Protein AF-A0A7C4TYW1-F1 (afdb_monomer)

pLDDT: mean 94.56, std 7.0, range [51.97, 98.5]

Radius of gyration: 19.06 Å; Cα contacts (8 Å, |Δi|>4): 139; chains: 1; bounding box: 48×35×57 Å

Solvent-accessible surface area (backbone atoms only — not comparable to full-atom values): 7990 Å² total; per-residue (Å²): 75,74,67,60,53,50,52,28,51,77,68,70,40,41,69,60,47,76,70,35,92,91,48,85,86,65,61,86,69,55,71,72,58,47,53,50,51,56,44,69,51,83,66,44,79,42,77,51,65,68,57,56,58,52,27,38,35,70,90,36,53,41,47,33,40,30,53,31,91,71,71,97,57,55,58,42,38,76,63,58,37,32,43,82,49,26,82,50,68,68,52,44,53,49,51,53,50,49,51,70,72,53,71,68,86,62,66,77,70,32,85,92,54,87,85,55,62,67,63,53,51,51,55,50,51,56,51,52,55,60,66,68,72,113

Secondary structure (DSSP, 8-state):
-HHHHHHHHHTT-HHHHHT-TT-----PPPHHHHHHHHHH-S-EEE--HHHHHHHTSTTT---EEE-SS--S-HHHHHTTSEEE--S-HHHHHHHHHHHHHS-----SS-TT-SS-HHHHHHHHHHHHHHHTT-

Nearest PDB structures (foldseek):
  3ot5-assembly6_D  TM=8.303E-01  e=4.833E-07  Listeria monocytogenes EGD-e
  6vlc-assembly2_D  TM=8.081E-01  e=1.473E-06  Neisseria meningitidis Z2491
  6vlc-assembly1_B  TM=8.204E-01  e=1.915E-06  Neisseria meningitidis Z2491
  8ahf-assembly1_B-2  TM=7.790E-01  e=1.473E-06  Bacillus anthracis
  9cm8-assembly1_A  TM=8.438E-01  e=9.232E-06  Paenibacillus alvei

Structure (mmCIF, N/CA/C/O backbone):
data_AF-A0A7C4TYW1-F1
#
_entry.id   AF-A0A7C4TYW1-F1
#
loop_
_atom_site.group_PDB
_atom_site.id
_atom_site.type_symbol
_atom_site.label_atom_id
_atom_site.label_alt_id
_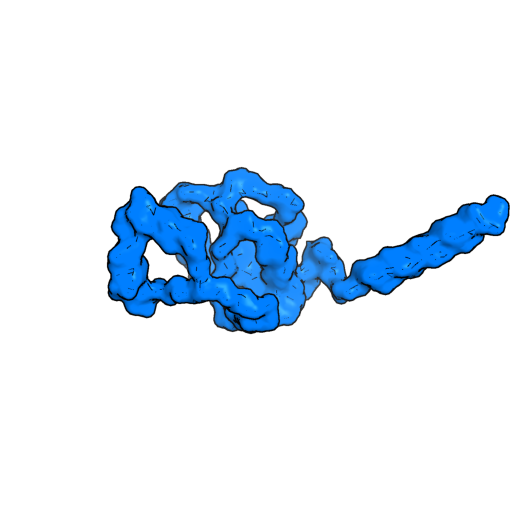atom_site.label_comp_id
_atom_site.label_asym_id
_atom_site.label_entity_id
_atom_site.label_seq_id
_atom_site.pdbx_PDB_ins_code
_atom_site.Cartn_x
_atom_site.Cartn_y
_atom_site.Cartn_z
_atom_site.occupancy
_atom_site.B_iso_or_equiv
_atom_site.auth_seq_id
_atom_site.auth_comp_id
_atom_site.auth_asym_id
_atom_site.auth_atom_id
_atom_site.pdbx_PDB_model_num
ATOM 1 N N . MET A 1 1 ? -5.666 -17.140 8.623 1.00 64.00 1 MET A N 1
ATOM 2 C CA . MET A 1 1 ? -4.190 -17.008 8.593 1.00 64.00 1 MET A CA 1
ATOM 3 C C . MET A 1 1 ? -3.588 -17.532 9.899 1.00 64.00 1 MET A C 1
ATOM 5 O O . MET A 1 1 ? -3.705 -16.839 10.908 1.00 64.00 1 MET A O 1
ATOM 9 N N . PRO A 1 2 ? -2.941 -18.717 9.912 1.00 75.69 2 PRO A N 1
ATOM 10 C CA . PRO A 1 2 ? -2.434 -19.344 11.143 1.00 75.69 2 PRO A CA 1
ATOM 11 C C . PRO A 1 2 ? -1.470 -18.461 11.951 1.00 75.69 2 PRO A C 1
ATOM 13 O O . PRO A 1 2 ? -1.510 -18.449 13.179 1.00 75.69 2 PRO A O 1
ATOM 16 N N . ARG A 1 3 ? -0.632 -17.664 11.270 1.00 86.44 3 ARG A N 1
ATOM 17 C CA . ARG A 1 3 ? 0.326 -16.751 11.918 1.00 86.44 3 ARG A CA 1
ATOM 18 C C . ARG A 1 3 ? -0.364 -15.580 12.627 1.00 86.44 3 ARG A C 1
ATOM 20 O O . ARG A 1 3 ? -0.061 -15.327 13.789 1.00 86.44 3 ARG A O 1
ATOM 27 N N . THR A 1 4 ? -1.306 -14.904 11.966 1.00 89.19 4 THR A N 1
ATOM 28 C CA . THR A 1 4 ? -2.060 -13.774 12.543 1.00 89.19 4 THR A CA 1
ATOM 29 C C . THR A 1 4 ? -2.867 -14.211 13.759 1.00 89.19 4 THR A C 1
ATOM 31 O O . THR A 1 4 ? -2.793 -13.583 14.810 1.00 89.19 4 THR A O 1
ATOM 34 N N . GLU A 1 5 ? -3.583 -15.331 13.652 1.00 90.25 5 GLU A N 1
ATOM 35 C CA . GLU A 1 5 ? -4.349 -15.883 14.769 1.00 90.25 5 GLU A CA 1
ATOM 36 C C . GLU A 1 5 ? -3.449 -16.242 15.956 1.00 90.25 5 GLU A C 1
ATOM 38 O O . GLU A 1 5 ? -3.741 -15.849 17.087 1.00 90.25 5 GLU A O 1
ATOM 43 N N . LYS A 1 6 ? -2.320 -16.917 15.702 1.00 92.75 6 LYS A N 1
ATOM 44 C CA . LYS A 1 6 ? -1.328 -17.225 16.739 1.00 92.75 6 LYS A CA 1
ATOM 45 C C . LYS A 1 6 ? -0.842 -15.955 17.443 1.00 92.75 6 LYS A C 1
ATOM 47 O O . LYS A 1 6 ? -0.830 -15.921 18.671 1.00 92.75 6 LYS A O 1
ATOM 52 N N . ARG A 1 7 ? -0.500 -14.897 16.696 1.00 93.56 7 ARG A N 1
ATOM 53 C CA . ARG A 1 7 ? -0.050 -13.613 17.266 1.00 93.56 7 ARG A CA 1
ATOM 54 C C . ARG A 1 7 ? -1.142 -12.923 18.084 1.00 93.56 7 ARG A C 1
ATOM 56 O O . ARG A 1 7 ? -0.856 -12.444 19.176 1.00 93.56 7 ARG A O 1
ATOM 63 N N . LEU A 1 8 ? -2.386 -12.911 17.609 1.00 94.38 8 LEU A N 1
ATOM 64 C CA . LEU A 1 8 ? -3.511 -12.327 18.345 1.00 94.38 8 LEU A CA 1
ATOM 65 C C . LEU A 1 8 ? -3.792 -13.067 19.657 1.00 94.38 8 LEU A C 1
ATOM 67 O O . LEU A 1 8 ? -4.075 -12.420 20.662 1.00 94.38 8 LEU A O 1
ATOM 71 N N . LYS A 1 9 ? -3.698 -14.404 19.665 1.00 94.81 9 LYS A N 1
ATOM 72 C CA . LYS A 1 9 ? -3.847 -15.211 20.888 1.00 94.81 9 LYS A CA 1
ATOM 73 C C . LYS A 1 9 ? -2.713 -14.937 21.875 1.00 94.81 9 LYS A C 1
ATOM 75 O O . LYS A 1 9 ? -2.987 -14.659 23.034 1.00 94.81 9 LYS A O 1
ATOM 80 N N . GLN A 1 10 ? -1.466 -14.933 21.400 1.00 96.94 10 GLN A N 1
ATOM 81 C CA . GLN A 1 10 ? -0.281 -14.648 22.223 1.00 96.94 10 GLN A CA 1
ATOM 82 C C . GLN A 1 10 ? -0.330 -13.274 22.904 1.00 96.94 10 GLN A C 1
ATOM 84 O O . GLN A 1 10 ? 0.188 -13.126 24.000 1.00 96.94 10 GLN A O 1
ATOM 89 N N . ASN A 1 11 ? -0.964 -12.286 22.270 1.00 95.38 11 ASN A N 1
ATOM 90 C CA . ASN A 1 11 ? -1.084 -10.929 22.805 1.00 95.38 11 ASN A CA 1
ATOM 91 C C . ASN A 1 11 ? -2.448 -10.656 23.474 1.00 95.38 11 ASN A C 1
ATOM 93 O O . ASN A 1 11 ? -2.782 -9.504 23.730 1.00 95.38 11 ASN A O 1
ATOM 97 N N . GLY A 1 12 ? -3.276 -11.682 23.714 1.00 96.00 12 GLY A N 1
ATOM 98 C CA . GLY A 1 12 ? -4.568 -11.533 24.402 1.00 96.00 12 GLY A CA 1
ATOM 99 C C . GLY A 1 12 ? -5.654 -10.777 23.619 1.00 96.00 12 GLY A C 1
ATOM 100 O O . GLY A 1 12 ? -6.711 -10.468 24.165 1.00 96.00 12 GLY A O 1
ATOM 101 N N . PHE A 1 13 ? -5.443 -10.493 22.331 1.00 94.94 13 PHE A N 1
ATOM 102 C CA . PHE A 1 13 ? -6.380 -9.720 21.507 1.00 94.94 13 PHE A CA 1
ATOM 103 C C . PHE A 1 13 ? -7.407 -10.574 20.764 1.00 94.94 13 PHE A C 1
ATOM 105 O O . PHE A 1 13 ? -8.413 -10.036 20.305 1.00 94.94 13 PHE A O 1
ATOM 112 N N . TYR A 1 14 ? -7.190 -11.887 20.646 1.00 93.44 14 TYR A N 1
ATOM 113 C CA . TYR A 1 14 ? -8.012 -12.751 19.791 1.00 93.44 14 TYR A CA 1
ATOM 114 C C . TYR A 1 14 ? -9.514 -12.650 20.095 1.00 93.44 14 TYR A C 1
ATOM 116 O O . TYR A 1 14 ? -10.299 -12.373 19.191 1.00 93.44 14 TYR A O 1
ATOM 124 N N . SER A 1 15 ? -9.910 -12.786 21.364 1.00 93.50 15 SER A N 1
ATOM 125 C CA . SER A 1 15 ? -11.319 -12.714 21.776 1.00 93.50 15 SER A CA 1
ATOM 126 C C . SER A 1 15 ? -11.942 -11.342 21.519 1.00 93.50 15 SER A C 1
ATOM 128 O O . SER A 1 15 ? -13.102 -11.259 21.127 1.00 93.50 15 SER A O 1
ATOM 130 N N . LYS A 1 16 ? -11.172 -10.263 21.713 1.00 94.00 16 LYS A N 1
ATOM 131 C CA . LYS A 1 16 ? -11.630 -8.891 21.468 1.00 94.00 16 LYS A CA 1
ATOM 132 C C . LYS A 1 16 ? -11.866 -8.647 19.981 1.00 94.00 16 LYS A C 1
ATOM 134 O O . LYS A 1 16 ? -12.893 -8.090 19.616 1.00 94.00 16 LYS A O 1
ATOM 139 N N . VAL A 1 17 ? -10.944 -9.099 19.132 1.00 93.44 17 VAL A N 1
ATOM 140 C CA . VAL A 1 17 ? -11.084 -8.981 17.678 1.00 93.44 17 VAL A CA 1
ATOM 141 C C . VAL A 1 17 ? -12.258 -9.817 17.169 1.00 93.44 17 VAL A C 1
ATOM 143 O O . VAL A 1 17 ? -13.074 -9.306 16.418 1.00 93.44 17 VAL A O 1
ATOM 146 N N . LYS A 1 18 ? -12.398 -11.069 17.622 1.00 91.62 18 LYS A N 1
ATOM 147 C CA . LYS A 1 18 ? -13.503 -11.963 17.228 1.00 91.62 18 LYS A CA 1
ATOM 148 C C . LYS A 1 18 ? -14.896 -11.411 17.551 1.00 91.62 18 LYS A C 1
ATOM 150 O O . LYS A 1 18 ? -15.841 -11.774 16.865 1.00 91.62 18 LYS A O 1
ATOM 155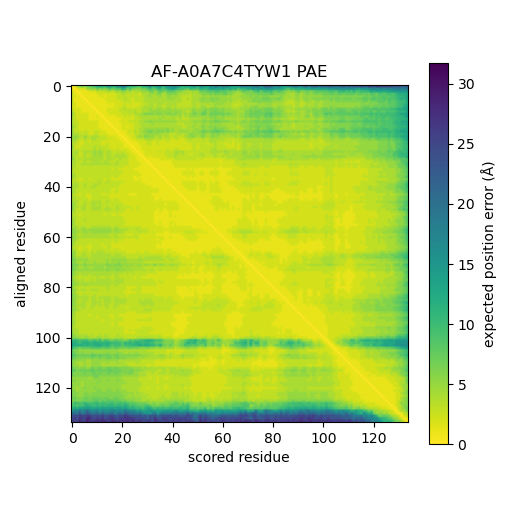 N N . LYS A 1 19 ? -15.022 -10.599 18.605 1.00 94.75 19 LYS A N 1
ATOM 156 C CA . LYS A 1 19 ? -16.283 -9.973 19.039 1.00 94.75 19 LYS A CA 1
ATOM 157 C C . LYS A 1 19 ? -16.526 -8.591 18.423 1.00 94.75 19 LYS A C 1
ATOM 159 O O . LYS A 1 19 ? -17.576 -8.009 18.655 1.00 94.75 19 LYS A O 1
ATOM 164 N N . SER A 1 20 ? -15.552 -8.036 17.708 1.00 95.19 20 SER A N 1
ATOM 165 C CA . SER A 1 20 ? -15.651 -6.703 17.122 1.00 95.19 20 SER A CA 1
ATOM 166 C C . SER A 1 20 ? -16.473 -6.743 15.836 1.00 95.19 20 SER A C 1
ATOM 168 O O . SER A 1 20 ? -16.062 -7.381 14.874 1.00 95.19 20 SER A O 1
ATOM 170 N N . GLU A 1 21 ? -17.569 -5.990 15.778 1.00 96.25 21 GLU A N 1
ATOM 171 C CA . GLU A 1 21 ? -18.368 -5.828 14.549 1.00 96.25 21 GLU A CA 1
ATOM 172 C C . GLU A 1 21 ? -17.636 -4.990 13.487 1.00 96.25 21 GLU A C 1
ATOM 174 O O . GLU A 1 21 ? -17.856 -5.151 12.292 1.00 96.25 21 GLU A O 1
ATOM 179 N N . ASN A 1 22 ? -16.686 -4.153 13.917 1.00 95.31 22 ASN A N 1
ATOM 180 C CA . ASN A 1 22 ? -15.919 -3.253 13.049 1.00 95.31 22 ASN A CA 1
ATOM 181 C C . ASN A 1 22 ? -14.598 -3.855 12.542 1.00 95.31 22 ASN A C 1
ATOM 183 O O . ASN A 1 22 ? -13.769 -3.139 11.984 1.00 95.31 22 ASN A O 1
ATOM 187 N N . LEU A 1 23 ? -14.337 -5.143 12.800 1.00 93.81 23 LEU A N 1
ATOM 188 C CA . LEU A 1 23 ? -13.078 -5.779 12.414 1.00 93.81 23 LEU A CA 1
ATOM 189 C C . LEU A 1 23 ? -13.314 -7.182 11.866 1.00 93.81 23 LEU A C 1
ATOM 191 O O . LEU A 1 23 ? -13.682 -8.099 12.593 1.00 93.81 23 LEU A O 1
ATOM 195 N N . GLN A 1 24 ? -13.008 -7.360 10.586 1.00 91.56 24 GLN A N 1
ATOM 196 C CA . GLN A 1 24 ? -13.101 -8.648 9.916 1.00 91.56 24 GLN A CA 1
ATOM 197 C C . GLN A 1 24 ? -11.705 -9.241 9.708 1.00 91.56 24 GLN A C 1
ATOM 199 O O . GLN A 1 24 ? -10.864 -8.663 9.023 1.00 91.56 24 GLN A O 1
ATOM 204 N N . ILE A 1 25 ? -11.455 -10.424 10.277 1.00 89.94 25 ILE A N 1
ATOM 205 C CA . ILE A 1 25 ? -10.271 -11.221 9.937 1.00 89.94 25 ILE A CA 1
ATOM 206 C C . ILE A 1 25 ? -10.628 -12.124 8.761 1.00 89.94 25 ILE A C 1
ATOM 208 O O . ILE A 1 25 ? -11.528 -12.956 8.866 1.00 89.94 25 ILE A O 1
ATOM 212 N N . LEU A 1 26 ? -9.868 -12.015 7.676 1.00 90.94 26 LEU A N 1
ATOM 213 C CA . LEU A 1 26 ? -9.994 -12.893 6.519 1.00 90.94 26 LEU A CA 1
ATOM 214 C C . LEU A 1 26 ? -8.974 -14.042 6.568 1.00 90.94 26 LEU A C 1
ATOM 216 O O . LEU A 1 26 ? -7.896 -13.954 7.173 1.00 90.94 26 LEU A O 1
ATOM 220 N N . ALA A 1 27 ? -9.318 -15.152 5.915 1.00 90.81 27 ALA A N 1
ATOM 221 C CA . ALA A 1 27 ? -8.326 -16.143 5.515 1.00 90.81 27 ALA A CA 1
ATOM 222 C C . ALA A 1 27 ? -7.391 -15.552 4.442 1.00 90.81 27 ALA A C 1
ATOM 224 O O . ALA A 1 27 ? -7.574 -14.416 4.008 1.00 90.81 27 ALA A O 1
ATOM 225 N N . SER A 1 28 ? -6.373 -16.310 4.022 1.00 91.00 28 SER A N 1
ATOM 226 C CA . SER A 1 28 ? -5.644 -15.912 2.815 1.00 91.00 28 SER A CA 1
ATOM 227 C C . SER A 1 28 ? -6.624 -15.881 1.656 1.00 91.00 28 SER A C 1
ATOM 229 O O . SER A 1 28 ? -7.312 -16.871 1.423 1.00 91.00 28 SER A O 1
ATOM 231 N N . VAL A 1 29 ? -6.694 -14.747 0.974 1.00 93.94 29 VAL A N 1
ATOM 232 C CA . VAL A 1 29 ? -7.526 -14.571 -0.215 1.00 93.94 29 VAL A CA 1
ATOM 233 C C . VAL A 1 29 ? -6.689 -14.806 -1.471 1.00 93.94 29 VAL A C 1
ATOM 235 O O . VAL A 1 29 ? -5.455 -14.782 -1.409 1.00 93.94 29 VAL A O 1
ATOM 238 N N . GLY A 1 30 ? -7.354 -15.042 -2.602 1.00 96.69 30 GLY A N 1
ATOM 239 C CA . GLY A 1 30 ? -6.691 -15.092 -3.899 1.00 96.69 30 GLY A CA 1
ATOM 240 C C . GLY A 1 30 ? -6.134 -13.723 -4.295 1.00 96.69 30 GLY A C 1
ATOM 241 O O . GLY A 1 30 ? -6.563 -12.686 -3.789 1.00 96.69 30 GLY A O 1
ATOM 242 N N . TYR A 1 31 ? -5.182 -13.710 -5.227 1.00 95.88 31 TYR A N 1
ATOM 243 C CA . TYR A 1 31 ? -4.546 -12.470 -5.678 1.00 95.88 31 TYR A CA 1
ATOM 244 C C . TYR A 1 31 ? -5.563 -11.458 -6.235 1.00 95.88 31 TYR A C 1
ATOM 246 O O . TYR A 1 31 ? -5.573 -10.305 -5.814 1.00 95.88 31 TYR A O 1
ATOM 254 N N . LEU A 1 32 ? -6.474 -11.896 -7.111 1.00 96.75 32 LEU A N 1
ATOM 255 C CA . LEU A 1 32 ? -7.494 -11.021 -7.709 1.00 96.75 32 LEU A CA 1
ATOM 256 C C . LEU A 1 32 ? -8.476 -10.458 -6.670 1.00 96.75 32 LEU A C 1
ATOM 258 O O . LEU A 1 32 ? -8.851 -9.282 -6.733 1.00 96.75 32 LEU A O 1
ATOM 262 N N . ASP A 1 33 ? -8.850 -11.269 -5.681 1.00 97.50 33 ASP A N 1
ATOM 263 C CA . ASP A 1 33 ? -9.692 -10.828 -4.568 1.00 97.50 33 ASP A CA 1
ATOM 264 C C . ASP A 1 33 ? -8.970 -9.768 -3.735 1.00 97.50 33 ASP A C 1
ATOM 266 O O . ASP A 1 33 ? -9.551 -8.742 -3.382 1.00 97.50 33 ASP A O 1
ATOM 270 N N . PHE A 1 34 ? -7.675 -9.968 -3.476 1.00 97.50 34 PHE A N 1
ATOM 271 C CA . PHE A 1 34 ? -6.852 -9.010 -2.747 1.00 97.50 34 PHE A CA 1
ATOM 272 C C . PHE A 1 34 ? -6.745 -7.665 -3.475 1.00 97.50 34 PHE A C 1
ATOM 274 O O . PHE A 1 34 ? -6.966 -6.621 -2.860 1.00 97.50 34 PHE A O 1
ATOM 281 N N . LEU A 1 35 ? -6.503 -7.669 -4.792 1.00 97.50 35 LEU A N 1
ATOM 282 C CA . LEU A 1 35 ? -6.503 -6.437 -5.592 1.00 97.50 35 LEU A CA 1
ATOM 283 C C . LEU A 1 35 ? -7.867 -5.738 -5.559 1.00 97.50 35 LEU A C 1
ATOM 285 O O . LEU A 1 35 ? -7.944 -4.509 -5.505 1.00 97.50 35 LEU A O 1
ATOM 289 N N . THR A 1 36 ? -8.957 -6.508 -5.545 1.00 97.81 36 THR A N 1
ATOM 290 C CA . THR A 1 36 ? -10.312 -5.960 -5.425 1.00 97.81 36 THR A CA 1
ATOM 291 C C . THR A 1 36 ? -10.528 -5.283 -4.072 1.00 97.81 36 THR A C 1
ATOM 293 O O . THR A 1 36 ? -11.100 -4.191 -4.034 1.00 97.81 36 THR A O 1
ATOM 296 N N . LEU A 1 37 ? -10.044 -5.880 -2.978 1.00 98.00 37 LEU A N 1
ATOM 297 C CA . LEU A 1 37 ? -10.080 -5.270 -1.646 1.00 98.00 37 LEU A CA 1
ATOM 298 C C . LEU A 1 37 ? -9.273 -3.968 -1.610 1.00 98.00 37 LEU A C 1
ATOM 300 O O . LEU A 1 37 ? -9.796 -2.950 -1.159 1.00 98.00 37 LEU A O 1
ATOM 304 N N . MET A 1 38 ? -8.052 -3.971 -2.156 1.00 98.25 38 MET A N 1
ATOM 305 C CA . MET A 1 38 ? -7.219 -2.767 -2.260 1.00 98.25 38 MET A CA 1
ATOM 306 C C . MET A 1 38 ? -7.927 -1.666 -3.055 1.00 98.25 38 MET A C 1
ATOM 308 O O . MET A 1 38 ? -7.987 -0.523 -2.625 1.00 98.25 38 MET A O 1
ATOM 312 N N . ARG A 1 39 ? -8.541 -1.992 -4.196 1.00 97.56 39 ARG A N 1
ATOM 313 C CA . ARG A 1 39 ? -9.249 -0.997 -5.016 1.00 97.56 39 ARG A CA 1
ATOM 314 C C . ARG A 1 39 ? -10.472 -0.398 -4.309 1.00 97.56 39 ARG A C 1
ATOM 316 O O . ARG A 1 39 ? -10.818 0.758 -4.557 1.00 97.56 39 ARG A O 1
ATOM 323 N N . LYS A 1 40 ? -11.140 -1.164 -3.443 1.00 97.44 40 LYS A N 1
ATOM 324 C CA . LYS A 1 40 ? -12.380 -0.747 -2.767 1.00 97.44 40 LYS A CA 1
ATOM 325 C C . LYS A 1 40 ? -12.170 -0.077 -1.407 1.00 97.44 40 LYS A C 1
ATOM 327 O O . LYS A 1 40 ? -13.111 0.532 -0.912 1.00 97.44 40 LYS A O 1
ATOM 332 N N . CYS A 1 41 ? -10.987 -0.164 -0.802 1.00 97.12 41 CYS A N 1
ATOM 333 C CA . CYS A 1 41 ? -10.735 0.476 0.489 1.00 97.12 41 CYS A CA 1
ATOM 334 C C . CYS A 1 41 ? -10.547 1.999 0.365 1.00 97.12 41 CYS A C 1
ATOM 336 O O . CYS A 1 41 ? -10.340 2.535 -0.728 1.00 97.12 41 CYS A O 1
ATOM 338 N N . GLU A 1 42 ? -10.590 2.702 1.498 1.00 96.75 42 GLU A N 1
ATOM 339 C CA . GLU A 1 42 ? -10.262 4.135 1.563 1.00 96.75 42 GLU A CA 1
ATOM 340 C C . GLU A 1 42 ? -8.769 4.380 1.796 1.00 96.75 42 GLU A C 1
ATOM 342 O O . GLU A 1 42 ? -8.187 5.273 1.192 1.00 96.75 42 GLU A O 1
ATOM 347 N N . ILE A 1 43 ? -8.145 3.552 2.634 1.00 97.88 43 ILE A N 1
ATOM 348 C CA . ILE A 1 43 ? -6.743 3.650 3.048 1.00 97.88 43 ILE A CA 1
ATOM 349 C C . ILE A 1 43 ? -6.175 2.248 3.265 1.00 97.88 43 ILE A C 1
ATOM 351 O O . ILE A 1 43 ? -6.907 1.331 3.649 1.00 97.88 43 ILE A O 1
ATOM 355 N N . ILE A 1 44 ? -4.875 2.077 3.028 1.00 98.44 44 ILE A N 1
ATOM 356 C CA . ILE A 1 44 ? -4.157 0.822 3.262 1.00 98.44 44 ILE A CA 1
ATOM 357 C C . ILE A 1 44 ? -3.159 1.022 4.399 1.00 98.44 44 ILE A C 1
ATOM 359 O O . ILE A 1 44 ? -2.329 1.922 4.354 1.00 98.44 44 ILE A O 1
ATOM 363 N N . LEU A 1 45 ? -3.204 0.151 5.405 1.00 98.50 45 LEU A N 1
ATOM 364 C CA . LEU A 1 45 ? -2.177 0.056 6.441 1.00 98.50 45 LEU A CA 1
ATOM 365 C C . LEU A 1 45 ? -1.388 -1.227 6.200 1.00 98.50 45 LEU A C 1
ATOM 367 O O . LEU A 1 45 ? -1.977 -2.309 6.176 1.00 98.50 45 LEU A O 1
ATOM 371 N N . THR A 1 46 ? -0.076 -1.131 5.988 1.00 97.81 46 THR A N 1
ATOM 372 C CA . THR A 1 46 ? 0.722 -2.302 5.600 1.00 97.81 46 THR A CA 1
ATOM 373 C C . THR A 1 46 ? 2.183 -2.204 6.025 1.00 97.81 46 THR A C 1
ATOM 375 O O . THR A 1 46 ? 2.744 -1.120 6.142 1.00 97.81 46 THR A O 1
ATOM 378 N N . ASP A 1 47 ? 2.814 -3.353 6.237 1.00 96.81 47 ASP A N 1
ATOM 379 C CA . ASP A 1 47 ? 4.265 -3.529 6.343 1.00 96.81 47 ASP A CA 1
ATOM 380 C C . ASP A 1 47 ? 4.871 -4.159 5.069 1.00 96.81 47 ASP A C 1
ATOM 382 O O . ASP A 1 47 ? 6.089 -4.319 4.967 1.00 96.81 47 ASP A O 1
ATOM 386 N N . SER A 1 48 ? 4.043 -4.493 4.074 1.00 96.62 48 SER A N 1
ATOM 387 C CA . SER A 1 48 ? 4.457 -5.173 2.846 1.00 96.62 48 SER A CA 1
ATOM 388 C C . SER A 1 48 ? 4.975 -4.194 1.789 1.00 96.62 48 SER A C 1
ATOM 390 O O . SER A 1 48 ? 4.275 -3.259 1.404 1.00 96.62 48 SER A O 1
ATOM 392 N N . GLY A 1 49 ? 6.185 -4.434 1.272 1.00 97.19 49 GLY A N 1
ATOM 393 C CA . GLY A 1 49 ? 6.753 -3.677 0.147 1.00 97.19 49 GLY A CA 1
ATOM 394 C C . GLY A 1 49 ? 5.952 -3.842 -1.150 1.00 97.19 49 GLY A C 1
ATOM 395 O O . GLY A 1 49 ? 5.613 -2.858 -1.795 1.00 97.19 49 GLY A O 1
ATOM 396 N N . GLY A 1 50 ? 5.535 -5.068 -1.482 1.00 97.31 50 GLY A N 1
ATOM 397 C CA . GLY A 1 50 ? 4.737 -5.318 -2.690 1.00 97.31 50 GLY A CA 1
ATOM 398 C C . GLY A 1 50 ? 3.359 -4.646 -2.658 1.00 97.31 50 GLY A C 1
ATOM 399 O O . GLY A 1 50 ? 2.864 -4.198 -3.688 1.00 97.31 50 GLY A O 1
ATOM 400 N N . VAL A 1 51 ? 2.745 -4.514 -1.475 1.00 97.88 51 VAL A N 1
ATOM 401 C CA . VAL A 1 51 ? 1.492 -3.754 -1.323 1.00 97.88 51 VAL A CA 1
ATOM 402 C C . VAL A 1 51 ? 1.733 -2.252 -1.480 1.00 97.88 51 VAL A C 1
ATOM 404 O O . VAL A 1 51 ? 0.897 -1.589 -2.090 1.00 97.88 51 VAL A O 1
ATOM 407 N N . GLN A 1 52 ? 2.861 -1.725 -0.984 1.00 98.44 52 GLN A N 1
ATOM 408 C CA . GLN A 1 52 ? 3.254 -0.328 -1.216 1.00 98.44 52 GLN A CA 1
ATOM 409 C C . GLN A 1 52 ? 3.368 -0.036 -2.716 1.00 98.44 52 GLN A C 1
ATOM 411 O O . GLN A 1 52 ? 2.760 0.920 -3.183 1.00 98.44 52 GLN A O 1
ATOM 416 N N . GLU A 1 53 ? 4.054 -0.892 -3.480 1.00 98.12 53 GLU A N 1
ATOM 417 C CA . GLU A 1 53 ? 4.163 -0.758 -4.940 1.00 98.12 53 GLU A CA 1
ATOM 418 C C . GLU A 1 53 ? 2.788 -0.845 -5.621 1.00 98.12 53 GLU A C 1
ATOM 420 O O . GLU A 1 53 ? 2.389 0.067 -6.351 1.00 98.12 53 GLU A O 1
ATOM 425 N N . ALA A 1 54 ? 2.025 -1.909 -5.346 1.00 97.88 54 ALA A N 1
ATOM 426 C CA . ALA A 1 54 ? 0.741 -2.163 -5.998 1.00 97.88 54 ALA A CA 1
ATOM 427 C C . ALA A 1 54 ? -0.296 -1.060 -5.726 1.00 97.88 54 ALA A C 1
ATOM 429 O O . ALA A 1 54 ? -1.095 -0.737 -6.604 1.00 97.88 54 ALA A O 1
ATOM 430 N N . ALA A 1 55 ? -0.274 -0.442 -4.543 1.00 97.88 55 ALA A N 1
ATOM 431 C CA . ALA A 1 55 ? -1.176 0.655 -4.201 1.00 97.88 55 ALA A CA 1
ATOM 432 C C . ALA A 1 55 ? -0.962 1.917 -5.054 1.00 97.88 55 ALA A C 1
ATOM 434 O O . ALA A 1 55 ? -1.898 2.704 -5.201 1.00 97.88 55 ALA A O 1
ATOM 435 N N . THR A 1 56 ? 0.227 2.096 -5.643 1.00 97.75 56 THR A N 1
ATOM 436 C CA . THR A 1 56 ? 0.526 3.224 -6.544 1.00 97.75 56 THR A CA 1
ATOM 437 C C . THR A 1 56 ? -0.015 3.025 -7.961 1.00 97.75 56 THR A C 1
ATOM 439 O O . THR A 1 56 ? -0.119 3.986 -8.723 1.00 97.75 56 THR A O 1
ATOM 442 N N . ALA A 1 57 ? -0.365 1.790 -8.339 1.00 96.75 57 ALA A N 1
ATOM 443 C CA . ALA A 1 57 ? -0.823 1.488 -9.687 1.00 96.75 57 ALA A CA 1
ATOM 444 C C . ALA A 1 57 ? -2.145 2.226 -9.987 1.00 96.75 57 ALA A C 1
ATOM 446 O O . ALA A 1 57 ? -3.063 2.154 -9.161 1.00 96.75 57 ALA A O 1
ATOM 447 N N . PRO A 1 58 ? -2.311 2.867 -11.164 1.00 95.12 58 PRO A N 1
ATOM 448 C CA . PRO A 1 58 ? -3.512 3.646 -11.489 1.00 95.12 58 PRO A CA 1
ATOM 449 C C . PRO A 1 58 ? -4.858 2.923 -11.274 1.00 95.12 58 PRO A C 1
ATOM 451 O O . PRO A 1 58 ? -5.791 3.567 -10.789 1.00 95.12 58 PRO A O 1
ATOM 454 N N . PRO A 1 59 ? -4.993 1.605 -11.550 1.00 94.62 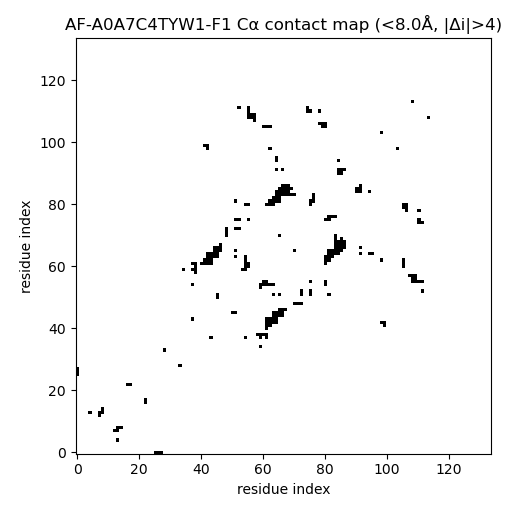59 PRO A N 1
ATOM 455 C CA . PRO A 1 59 ? -6.235 0.871 -11.287 1.00 94.62 59 PRO A CA 1
ATOM 456 C C . PRO A 1 59 ? -6.594 0.703 -9.801 1.00 94.62 59 PRO A C 1
ATOM 458 O O . PRO A 1 59 ? -7.747 0.397 -9.492 1.00 94.62 59 PRO A O 1
ATOM 461 N N . ILE A 1 60 ? -5.625 0.853 -8.890 1.00 96.88 60 ILE A N 1
ATOM 462 C CA . ILE A 1 60 ? -5.804 0.697 -7.438 1.00 96.88 60 ILE A CA 1
ATOM 463 C C . ILE A 1 60 ? -5.783 2.062 -6.760 1.00 96.88 60 ILE A C 1
ATOM 465 O O . ILE A 1 60 ? -6.779 2.427 -6.138 1.00 96.88 60 ILE A O 1
ATOM 469 N N . ARG A 1 61 ? -4.665 2.786 -6.902 1.00 97.06 61 ARG A N 1
ATOM 470 C CA . ARG A 1 61 ? -4.414 4.159 -6.446 1.00 97.06 61 ARG A CA 1
ATOM 471 C C . ARG A 1 61 ? -5.030 4.478 -5.080 1.00 97.06 61 ARG A C 1
ATOM 473 O O . ARG A 1 61 ? -6.110 5.067 -4.997 1.00 97.06 61 ARG A O 1
ATOM 480 N N . LYS A 1 62 ? -4.328 4.095 -4.007 1.00 97.69 62 LYS A N 1
ATOM 481 C CA . LYS A 1 62 ? -4.759 4.303 -2.611 1.00 97.69 62 LYS A CA 1
ATOM 482 C C . LYS A 1 62 ? -3.666 4.901 -1.734 1.00 97.69 62 LYS A C 1
ATOM 484 O O . LYS A 1 62 ? -2.500 4.578 -1.951 1.00 97.69 62 LYS A O 1
ATOM 489 N N . PRO A 1 63 ? -4.035 5.709 -0.722 1.00 97.94 63 PRO A N 1
ATOM 490 C CA . PRO A 1 63 ? -3.074 6.194 0.251 1.00 97.94 63 PRO A CA 1
ATOM 491 C C . PRO A 1 63 ? -2.613 5.038 1.144 1.00 97.94 63 PRO A C 1
ATOM 493 O O . PRO A 1 63 ? -3.419 4.197 1.567 1.00 97.94 63 PRO A O 1
ATOM 496 N N . VAL A 1 64 ? -1.313 5.005 1.436 1.00 98.44 64 VAL A N 1
ATOM 497 C CA . VAL A 1 64 ? -0.677 3.938 2.213 1.00 98.44 64 VAL A CA 1
ATOM 498 C C . VAL A 1 64 ? -0.036 4.494 3.479 1.00 98.44 64 VAL A C 1
ATOM 500 O O . VAL A 1 64 ? 0.791 5.398 3.434 1.00 98.44 64 VAL A O 1
ATOM 503 N N . LEU A 1 65 ? -0.353 3.900 4.625 1.00 98.50 65 LEU A N 1
ATOM 504 C CA . LEU A 1 65 ? 0.372 4.110 5.873 1.00 98.50 65 LEU A CA 1
ATOM 505 C C . LEU A 1 65 ? 1.272 2.904 6.130 1.00 98.50 65 LEU A C 1
ATOM 507 O O . LEU A 1 65 ? 0.799 1.785 6.356 1.00 98.50 65 LEU A O 1
ATOM 511 N N . VAL A 1 66 ? 2.579 3.137 6.089 1.00 98.50 66 VAL A N 1
ATOM 512 C CA . VAL A 1 66 ? 3.589 2.092 6.233 1.00 98.50 66 VAL A CA 1
ATOM 513 C C . VAL A 1 66 ? 3.909 1.895 7.711 1.00 98.50 66 VAL A C 1
ATOM 515 O O . VAL A 1 66 ? 4.442 2.789 8.374 1.00 98.50 66 VAL A O 1
ATOM 518 N N . LEU A 1 67 ? 3.602 0.703 8.225 1.00 97.88 67 LEU A N 1
ATOM 519 C CA . LEU A 1 67 ? 3.758 0.327 9.635 1.00 97.88 67 LEU A CA 1
ATOM 520 C C . LEU A 1 67 ? 5.165 -0.220 9.940 1.00 97.88 67 LEU A C 1
ATOM 522 O O . LEU A 1 67 ? 5.326 -1.268 10.565 1.00 97.88 67 LEU A O 1
ATOM 526 N N . ARG A 1 68 ? 6.200 0.476 9.456 1.00 96.94 68 ARG A N 1
ATOM 527 C CA . ARG A 1 68 ? 7.623 0.145 9.643 1.00 96.94 68 ARG A CA 1
ATOM 528 C C . ARG A 1 68 ? 8.413 1.394 10.025 1.00 96.94 68 ARG A C 1
ATOM 530 O O . ARG A 1 68 ? 7.971 2.508 9.772 1.00 96.94 68 ARG A O 1
ATOM 537 N N . LEU A 1 69 ? 9.585 1.202 10.630 1.00 96.69 69 LEU A N 1
ATOM 538 C CA . LEU A 1 69 ? 10.517 2.296 10.948 1.00 96.69 69 LEU A CA 1
ATOM 539 C C . LEU A 1 69 ? 11.344 2.752 9.738 1.00 96.69 69 LEU A C 1
ATOM 541 O O . LEU A 1 69 ? 11.924 3.830 9.766 1.00 96.69 69 LEU A O 1
ATOM 545 N N . SER A 1 70 ? 11.407 1.932 8.691 1.00 96.50 70 SER A N 1
ATOM 546 C CA . SER A 1 70 ? 12.076 2.215 7.422 1.00 96.50 70 SER A CA 1
ATOM 547 C C . SER A 1 70 ? 11.389 1.443 6.296 1.00 96.50 70 SER A C 1
ATOM 549 O O . SER A 1 70 ? 10.692 0.451 6.548 1.00 96.50 70 SER A O 1
ATOM 551 N N . THR A 1 71 ? 11.583 1.891 5.057 1.00 96.62 71 THR A N 1
ATOM 552 C CA . THR A 1 71 ? 11.073 1.217 3.860 1.00 96.62 71 THR A CA 1
ATO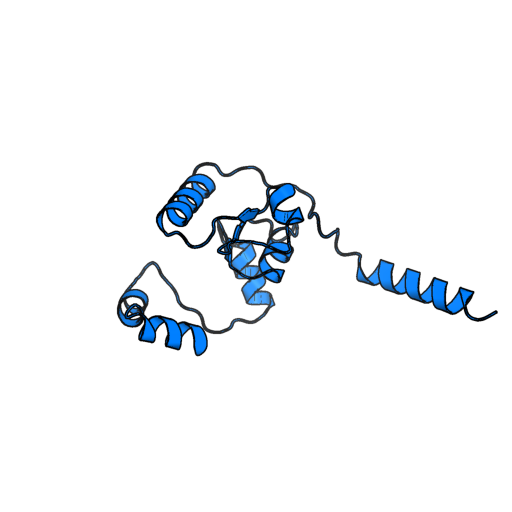M 553 C C . THR A 1 71 ? 12.106 1.249 2.739 1.00 96.62 71 THR A C 1
ATOM 555 O O . THR A 1 71 ? 12.786 2.248 2.537 1.00 96.62 71 THR A O 1
ATOM 558 N N . GLU A 1 72 ? 12.202 0.146 2.005 1.00 95.88 72 GLU A N 1
ATOM 559 C CA . GLU A 1 72 ? 12.952 -0.007 0.754 1.00 95.88 72 GLU A CA 1
ATOM 560 C C . GLU A 1 72 ? 12.194 0.525 -0.481 1.00 95.88 72 GLU A C 1
ATOM 562 O O . GLU A 1 72 ? 12.576 0.234 -1.612 1.00 95.88 72 GLU A O 1
ATOM 567 N N . ARG A 1 73 ? 11.069 1.214 -0.257 1.00 97.38 73 ARG A N 1
ATOM 568 C CA . ARG A 1 73 ? 10.168 1.792 -1.265 1.00 97.38 73 ARG A CA 1
ATOM 569 C C . ARG A 1 73 ? 10.038 3.298 -1.058 1.00 97.38 73 ARG A C 1
ATOM 571 O O . ARG A 1 73 ? 8.933 3.810 -0.865 1.00 97.38 73 ARG A O 1
ATOM 578 N N . SER A 1 74 ? 11.172 3.996 -0.981 1.00 96.69 74 SER A N 1
ATOM 579 C CA . SER A 1 74 ? 11.177 5.433 -0.687 1.00 96.69 74 SER A CA 1
ATOM 580 C C . SER A 1 74 ? 10.461 6.232 -1.774 1.00 96.69 74 SER A C 1
ATOM 582 O O . SER A 1 74 ? 9.798 7.210 -1.452 1.00 96.69 74 SER A O 1
ATOM 584 N N . GLU A 1 75 ? 10.447 5.752 -3.018 1.00 97.88 75 GLU A N 1
ATOM 585 C CA . GLU A 1 75 ? 9.797 6.415 -4.149 1.00 97.88 75 GLU A CA 1
ATOM 586 C C . GLU A 1 75 ?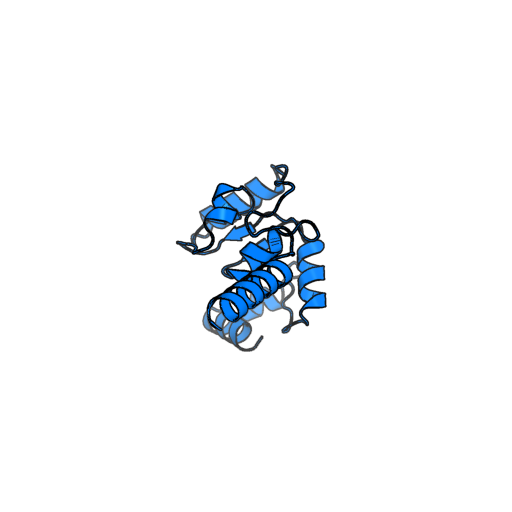 8.278 6.536 -3.953 1.00 97.88 75 GLU A C 1
ATOM 588 O O . GLU A 1 75 ? 7.681 7.534 -4.348 1.00 97.88 75 GLU A O 1
ATOM 593 N N . ALA A 1 76 ? 7.634 5.561 -3.297 1.00 97.50 76 ALA A N 1
ATOM 594 C CA . ALA A 1 76 ? 6.217 5.654 -2.939 1.00 97.50 76 ALA A CA 1
ATOM 595 C C . ALA A 1 76 ? 5.953 6.760 -1.903 1.00 97.50 76 ALA A C 1
ATOM 597 O O . ALA A 1 76 ? 4.895 7.394 -1.930 1.00 97.50 76 ALA A O 1
ATOM 598 N N . VAL A 1 77 ? 6.901 6.978 -0.986 1.00 97.50 77 VAL A N 1
ATOM 599 C CA . VAL A 1 77 ? 6.826 8.031 0.035 1.00 97.50 77 VAL 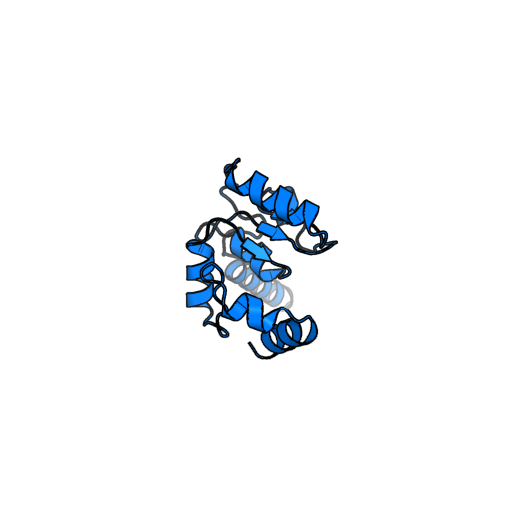A CA 1
ATOM 600 C C . VAL A 1 77 ? 7.094 9.394 -0.591 1.00 97.50 77 VAL A C 1
ATOM 602 O O . VAL A 1 77 ? 6.301 10.314 -0.423 1.00 97.50 77 VAL A O 1
ATOM 605 N N . GLU A 1 78 ? 8.170 9.505 -1.366 1.00 97.31 78 GLU A N 1
ATOM 606 C CA . GLU A 1 78 ? 8.588 10.725 -2.060 1.00 97.31 78 GLU A CA 1
ATOM 607 C C . GLU A 1 78 ? 7.531 11.207 -3.061 1.00 97.31 78 GLU A C 1
ATOM 609 O O . GLU A 1 78 ? 7.259 12.402 -3.143 1.00 97.31 78 GLU A O 1
ATOM 614 N N . ALA A 1 79 ? 6.876 10.285 -3.774 1.00 96.75 79 ALA A N 1
ATOM 615 C CA . ALA A 1 79 ? 5.787 10.617 -4.687 1.00 96.75 79 ALA A CA 1
ATOM 616 C C . ALA A 1 79 ? 4.479 11.006 -3.970 1.00 96.75 79 ALA A C 1
ATOM 618 O O . ALA A 1 79 ? 3.556 11.479 -4.624 1.00 96.75 79 ALA A O 1
ATOM 619 N N . GLY A 1 80 ? 4.359 10.803 -2.653 1.00 96.31 80 GLY A N 1
ATOM 620 C CA . GLY A 1 80 ? 3.152 11.138 -1.889 1.00 96.31 80 GLY A CA 1
ATOM 621 C C . GLY A 1 80 ? 2.054 10.067 -1.904 1.00 96.31 80 GLY A C 1
ATOM 622 O O . GLY A 1 80 ? 0.925 10.337 -1.504 1.00 96.31 80 GLY A O 1
ATOM 623 N N . PHE A 1 81 ? 2.352 8.835 -2.332 1.00 97.31 81 PHE A N 1
ATOM 624 C CA . PHE A 1 81 ? 1.417 7.709 -2.183 1.00 97.31 81 PHE A CA 1
ATOM 625 C C . PHE A 1 81 ? 1.439 7.104 -0.779 1.00 97.31 81 PHE A C 1
ATOM 627 O O . PHE A 1 81 ? 0.430 6.559 -0.321 1.00 97.31 81 PHE A O 1
ATOM 634 N N . ALA A 1 82 ? 2.591 7.160 -0.112 1.00 97.75 82 ALA A N 1
ATOM 635 C CA . ALA A 1 82 ? 2.825 6.492 1.156 1.00 97.75 82 ALA A CA 1
ATOM 636 C C . ALA A 1 82 ? 3.358 7.444 2.234 1.00 97.75 82 ALA A C 1
ATOM 638 O O . ALA A 1 82 ? 4.113 8.370 1.963 1.00 97.75 82 ALA A O 1
ATOM 639 N N . LYS A 1 83 ? 3.020 7.164 3.493 1.00 97.69 83 LYS A N 1
ATOM 640 C CA . LYS A 1 83 ? 3.602 7.813 4.673 1.00 97.69 83 LYS A CA 1
ATOM 641 C C . LYS A 1 83 ? 4.227 6.746 5.559 1.00 97.69 83 LYS A C 1
ATOM 643 O O . LYS A 1 83 ? 3.564 5.772 5.913 1.00 97.69 83 LYS A O 1
ATOM 648 N N . LEU A 1 84 ? 5.491 6.921 5.935 1.00 97.88 84 LEU A N 1
ATOM 649 C CA . LEU A 1 84 ? 6.154 6.061 6.914 1.00 97.88 84 LEU A CA 1
ATOM 650 C C . LEU A 1 84 ? 5.720 6.479 8.322 1.00 97.88 84 LEU A C 1
ATOM 652 O O . LEU A 1 84 ? 6.078 7.558 8.786 1.00 97.88 84 LEU A O 1
ATOM 656 N N . VAL A 1 85 ? 4.904 5.654 8.979 1.00 97.94 85 VAL A N 1
ATOM 657 C CA . VAL A 1 85 ? 4.260 6.015 10.258 1.00 97.94 85 VAL A CA 1
ATOM 658 C C . VAL A 1 85 ? 4.921 5.337 11.460 1.00 97.94 85 VAL A C 1
ATOM 660 O O . VAL A 1 85 ? 4.761 5.780 12.596 1.00 97.94 85 VAL A O 1
ATOM 663 N N . GLY A 1 86 ? 5.687 4.269 11.239 1.00 97.19 86 GLY A N 1
ATOM 664 C CA . GLY A 1 86 ? 6.282 3.503 12.328 1.00 97.19 86 GLY A CA 1
ATOM 665 C C . GLY A 1 86 ? 5.276 2.594 13.031 1.00 97.19 86 GLY A C 1
ATOM 666 O O . GLY A 1 86 ? 4.295 2.135 12.450 1.00 97.19 86 GLY A O 1
ATOM 667 N N . VAL A 1 87 ? 5.560 2.291 14.298 1.00 96.62 87 VAL A N 1
ATOM 668 C CA . VAL A 1 87 ? 4.813 1.300 15.100 1.00 96.62 87 VAL A CA 1
ATOM 669 C C . VAL A 1 87 ? 4.196 1.894 16.369 1.00 96.62 87 VAL A C 1
ATOM 671 O O . VAL A 1 87 ? 3.618 1.176 17.186 1.00 96.62 87 VAL A O 1
ATOM 674 N N . ASN A 1 88 ? 4.307 3.211 16.557 1.00 97.75 88 ASN A N 1
ATOM 675 C CA . ASN A 1 88 ? 3.726 3.889 17.707 1.00 97.75 88 ASN A CA 1
ATOM 676 C C . ASN A 1 88 ? 2.221 4.088 17.502 1.00 97.75 88 ASN A C 1
ATOM 678 O O . ASN A 1 88 ? 1.773 4.697 16.533 1.00 97.75 88 ASN A O 1
ATOM 682 N N . ARG A 1 89 ? 1.422 3.616 18.461 1.00 96.75 89 ARG A N 1
ATOM 683 C CA . ARG A 1 89 ? -0.041 3.702 18.406 1.00 96.75 89 ARG A CA 1
ATOM 684 C C . ARG A 1 89 ? -0.565 5.128 18.199 1.00 96.75 89 ARG A C 1
ATOM 686 O O . ARG A 1 89 ? -1.540 5.294 17.471 1.00 96.75 89 ARG A O 1
ATOM 693 N N . LYS A 1 90 ? 0.005 6.131 18.876 1.00 98.12 90 LYS A N 1
ATOM 694 C CA . LYS A 1 90 ? -0.484 7.518 18.789 1.00 98.12 90 LYS A CA 1
ATOM 695 C C . LYS A 1 90 ? -0.270 8.073 17.384 1.00 98.12 90 LYS A C 1
ATOM 697 O O . LYS A 1 90 ? -1.193 8.658 16.825 1.00 98.12 90 LYS A O 1
ATOM 702 N N . ASP A 1 91 ? 0.896 7.803 16.810 1.00 97.88 91 ASP A N 1
ATOM 703 C CA . ASP A 1 91 ? 1.264 8.271 15.474 1.00 97.88 91 ASP A CA 1
ATOM 704 C C . ASP A 1 91 ? 0.431 7.574 14.396 1.00 97.88 91 ASP A C 1
ATOM 706 O O . ASP A 1 91 ? -0.089 8.236 13.500 1.00 97.88 91 ASP A O 1
ATOM 710 N N . ILE A 1 92 ? 0.189 6.265 14.545 1.00 98.44 92 ILE A N 1
ATOM 711 C CA . ILE A 1 92 ? -0.707 5.501 13.664 1.00 98.44 92 ILE A CA 1
ATOM 712 C C . ILE A 1 92 ? -2.121 6.085 13.679 1.00 98.44 92 ILE A C 1
ATOM 714 O O . ILE A 1 92 ? -2.681 6.359 12.622 1.00 98.44 92 ILE A O 1
ATOM 718 N N . LEU A 1 93 ? -2.703 6.307 14.861 1.00 98.38 93 LEU A N 1
ATOM 719 C CA . LEU A 1 93 ? -4.061 6.850 14.970 1.00 98.38 93 LEU A CA 1
ATOM 720 C C . LEU A 1 93 ? -4.164 8.270 14.403 1.00 98.38 93 LEU A C 1
ATOM 722 O O . LEU A 1 93 ? -5.143 8.584 13.728 1.00 98.38 93 LEU A O 1
ATOM 726 N N . LYS A 1 94 ? -3.152 9.109 14.650 1.00 98.19 94 LYS A N 1
ATOM 727 C CA . LYS A 1 94 ? -3.069 10.457 14.085 1.00 98.19 94 LYS A CA 1
ATOM 728 C C . LYS A 1 94 ? -3.010 10.407 12.557 1.00 98.19 94 LYS A C 1
ATOM 730 O O . LYS A 1 94 ? -3.808 11.075 11.912 1.00 98.19 94 LYS A O 1
ATOM 735 N N . ALA A 1 95 ? -2.139 9.573 11.990 1.00 97.81 95 ALA A N 1
ATOM 736 C CA . ALA A 1 95 ? -1.995 9.439 10.544 1.00 97.81 95 ALA A CA 1
ATOM 737 C C . ALA A 1 95 ? -3.273 8.912 9.871 1.00 97.81 95 ALA A C 1
ATOM 739 O O . ALA A 1 95 ? -3.671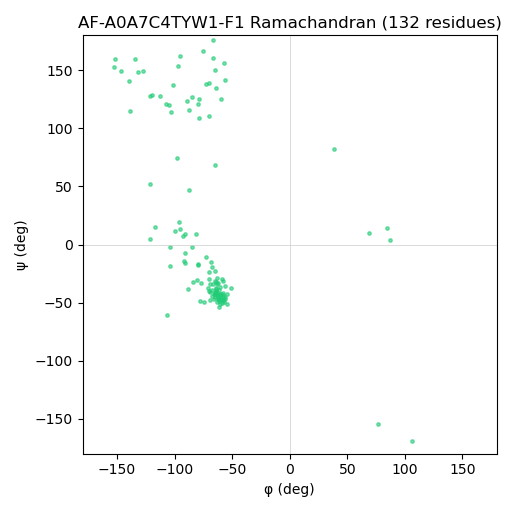 9.450 8.846 1.00 97.81 95 ALA A O 1
ATOM 740 N N . ILE A 1 96 ? -3.955 7.920 10.463 1.00 97.94 96 ILE A N 1
ATOM 741 C CA . ILE A 1 96 ? -5.250 7.436 9.949 1.00 97.94 96 ILE A CA 1
ATOM 742 C C . ILE A 1 96 ? -6.251 8.590 9.870 1.00 97.94 96 ILE A C 1
ATOM 744 O O . ILE A 1 96 ? -6.887 8.778 8.836 1.00 97.94 96 ILE A O 1
ATOM 748 N N . LYS A 1 97 ? -6.388 9.357 10.958 1.00 97.75 97 LYS A N 1
ATOM 749 C CA . LYS A 1 97 ? -7.327 10.478 11.025 1.00 97.75 97 LYS A CA 1
ATOM 750 C C . LYS A 1 97 ? -7.000 11.536 9.967 1.00 97.75 97 LYS A C 1
ATOM 752 O O . LYS A 1 97 ? -7.869 11.881 9.176 1.00 97.75 97 LYS A O 1
ATOM 757 N N . GLU A 1 98 ? -5.742 11.974 9.911 1.00 96.94 98 GLU A N 1
ATOM 758 C CA . GLU A 1 98 ? -5.271 12.969 8.941 1.00 96.94 98 GLU A CA 1
ATOM 759 C C . GLU A 1 98 ? -5.539 12.539 7.497 1.00 96.94 98 GLU A C 1
ATOM 761 O O . GLU A 1 98 ? -6.036 13.339 6.716 1.00 96.94 98 GLU A O 1
ATOM 766 N N . THR A 1 99 ? -5.253 11.285 7.137 1.00 96.62 99 THR A N 1
ATOM 767 C CA . THR A 1 99 ? -5.446 10.793 5.765 1.00 96.62 99 THR A CA 1
ATOM 768 C C . THR A 1 99 ? -6.921 10.668 5.377 1.00 96.62 99 THR A C 1
ATOM 770 O O . THR A 1 99 ? -7.269 10.882 4.218 1.00 96.62 99 THR A O 1
ATOM 773 N N . LEU A 1 100 ? -7.801 10.312 6.317 1.00 95.81 100 LEU A N 1
ATOM 774 C CA . LEU A 1 100 ? -9.237 10.201 6.041 1.00 95.81 100 LEU A CA 1
ATOM 775 C C . LEU A 1 100 ? -9.931 11.570 5.964 1.00 95.81 100 LEU A C 1
ATOM 777 O O . LEU A 1 100 ? -10.877 11.723 5.188 1.00 95.81 100 LEU A O 1
ATOM 781 N N . GLU A 1 101 ? -9.470 12.548 6.750 1.00 95.94 101 GLU A N 1
ATOM 782 C CA . GLU A 1 101 ? -9.979 13.927 6.752 1.00 95.94 101 GLU A CA 1
ATOM 783 C C . GLU A 1 101 ? -9.443 14.726 5.556 1.00 95.94 101 GLU A C 1
ATOM 785 O O . GLU A 1 101 ? -10.213 15.334 4.812 1.00 95.94 101 GLU A O 1
ATOM 790 N N . ASN A 1 102 ? -8.132 14.671 5.323 1.00 86.94 102 ASN A N 1
ATOM 791 C CA . ASN A 1 102 ? -7.454 15.364 4.235 1.00 86.94 102 ASN A CA 1
ATOM 792 C C . ASN A 1 102 ? -7.255 14.387 3.080 1.00 86.94 102 ASN A C 1
ATOM 794 O O . ASN A 1 102 ? -6.152 13.886 2.882 1.00 86.94 102 ASN A O 1
ATOM 798 N N . ARG A 1 103 ? -8.328 14.075 2.339 1.00 83.19 103 ARG A N 1
ATOM 799 C CA . ARG A 1 103 ? -8.296 13.188 1.157 1.00 83.19 103 ARG A CA 1
ATOM 800 C C . ARG A 1 103 ? -7.468 13.796 0.017 1.00 83.19 103 ARG A C 1
ATOM 802 O O . ARG A 1 103 ? -8.008 14.207 -1.008 1.00 83.19 103 ARG A O 1
ATOM 809 N N . GLU A 1 104 ? -6.160 13.884 0.225 1.00 83.94 104 GLU A N 1
ATOM 810 C CA . GLU A 1 104 ? -5.199 14.469 -0.695 1.00 83.94 104 GLU A CA 1
ATOM 811 C C . GLU A 1 104 ? -5.276 13.776 -2.053 1.00 83.94 104 GLU A C 1
ATOM 813 O O . GLU A 1 104 ? -5.475 12.560 -2.168 1.00 83.94 104 GLU A O 1
ATOM 818 N N . LYS A 1 105 ? -5.133 14.575 -3.113 1.00 92.06 105 LYS A N 1
ATOM 819 C CA . LYS A 1 105 ? -5.132 14.049 -4.472 1.00 92.06 105 LYS A CA 1
ATOM 820 C C . LYS A 1 105 ? -3.836 13.270 -4.682 1.00 92.06 105 LYS A C 1
ATOM 822 O O . LYS A 1 105 ? -2.765 13.859 -4.779 1.00 92.06 105 LYS A O 1
ATOM 827 N N . LEU A 1 106 ? -3.957 11.950 -4.796 1.00 96.12 106 LEU A N 1
ATOM 828 C CA . LEU A 1 106 ? -2.829 11.086 -5.133 1.00 96.12 106 LEU A CA 1
ATOM 829 C C . LEU A 1 106 ? -2.314 11.369 -6.553 1.00 96.12 106 LEU A C 1
ATOM 831 O O . LEU A 1 106 ? -3.121 11.704 -7.434 1.00 96.12 106 LEU A O 1
ATOM 835 N N . PRO A 1 107 ? -1.010 11.162 -6.809 1.00 95.31 107 PRO A 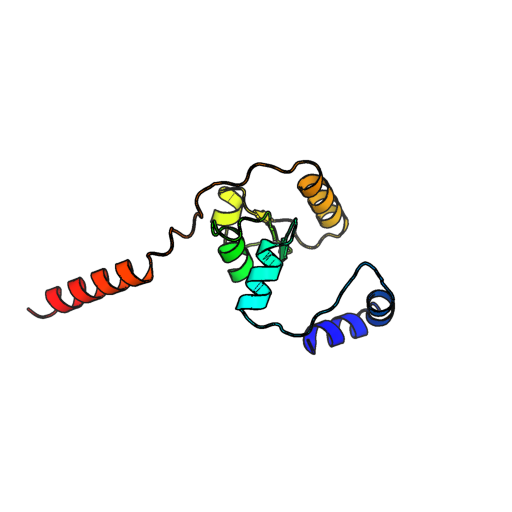N 1
ATOM 836 C CA . PRO A 1 107 ? -0.451 11.290 -8.147 1.00 95.31 107 PRO A CA 1
ATOM 837 C C . PRO A 1 107 ? -1.144 10.372 -9.160 1.00 95.31 107 PRO A C 1
ATOM 839 O O . PRO A 1 107 ? -1.743 9.346 -8.825 1.00 95.31 107 PRO A O 1
ATOM 842 N N . GLU A 1 108 ? -1.072 10.748 -10.434 1.00 93.75 108 GLU A N 1
ATOM 843 C CA . GLU A 1 108 ? -1.686 9.975 -11.520 1.00 93.75 108 GLU A CA 1
ATOM 844 C C . GLU A 1 108 ? -0.783 8.838 -12.007 1.00 93.75 108 GLU A C 1
ATOM 846 O O . GLU A 1 108 ? -1.279 7.775 -12.379 1.00 93.75 108 GLU A O 1
ATOM 851 N N . SER A 1 109 ? 0.533 9.036 -11.954 1.00 95.44 109 SER A N 1
ATOM 852 C CA . SER A 1 109 ? 1.539 8.064 -12.370 1.00 95.44 109 SER A CA 1
ATOM 853 C C . SER A 1 109 ? 2.160 7.345 -11.178 1.00 95.44 109 SER A C 1
ATOM 855 O O . SER A 1 109 ? 2.536 7.977 -10.191 1.00 95.44 109 SER A O 1
ATOM 857 N N . SER A 1 110 ? 2.342 6.032 -11.308 1.00 97.38 110 SER A N 1
ATOM 858 C CA . SER A 1 110 ? 3.150 5.257 -10.367 1.00 97.38 110 SER A CA 1
ATOM 859 C C . SER A 1 110 ? 4.642 5.566 -10.565 1.00 97.38 110 SER A C 1
ATOM 861 O O . SER A 1 110 ? 5.098 5.596 -11.713 1.00 97.38 110 SER A O 1
ATOM 863 N N . PRO A 1 111 ? 5.426 5.725 -9.481 1.00 97.62 111 PRO A N 1
ATOM 864 C CA . PRO A 1 111 ? 6.880 5.843 -9.584 1.00 97.62 111 PRO A CA 1
ATOM 865 C C . PRO A 1 111 ? 7.551 4.530 -10.030 1.00 97.62 111 PRO A C 1
ATOM 867 O O . PRO A 1 111 ? 8.691 4.551 -10.480 1.00 97.62 111 PRO A O 1
ATOM 870 N N . TYR A 1 112 ? 6.845 3.394 -9.968 1.00 97.19 112 TYR A N 1
ATOM 871 C CA . TYR A 1 112 ? 7.363 2.069 -10.337 1.00 97.19 112 TYR A CA 1
ATOM 872 C C . TYR A 1 112 ? 7.115 1.701 -11.807 1.00 97.19 112 TYR A C 1
ATOM 874 O O . TYR A 1 112 ? 7.358 0.571 -12.233 1.00 97.19 112 TYR A O 1
ATOM 882 N N . GLY A 1 113 ? 6.652 2.666 -12.604 1.00 95.38 113 GLY A N 1
ATOM 883 C CA . GLY A 1 113 ? 6.484 2.533 -14.043 1.00 95.38 113 GLY A CA 1
ATOM 884 C C . GLY A 1 113 ? 5.031 2.391 -14.484 1.00 95.38 113 GLY A C 1
ATOM 885 O O . GLY A 1 113 ? 4.078 2.614 -13.743 1.00 95.38 113 GLY A O 1
ATOM 886 N N . ASN A 1 114 ? 4.868 2.047 -15.757 1.00 95.12 114 ASN A N 1
ATOM 887 C CA . ASN A 1 114 ? 3.595 2.072 -16.481 1.00 95.12 114 ASN A CA 1
ATOM 888 C C . ASN A 1 114 ? 3.142 0.674 -16.951 1.00 95.12 114 ASN A C 1
ATOM 890 O O . ASN A 1 114 ? 2.270 0.567 -17.808 1.00 95.12 114 ASN A O 1
ATOM 894 N N . GLY A 1 115 ? 3.745 -0.393 -16.415 1.00 94.75 115 GLY A N 1
ATOM 895 C CA . GLY A 1 115 ? 3.387 -1.779 -16.736 1.00 94.75 115 GLY A CA 1
ATOM 896 C C . GLY A 1 115 ? 4.097 -2.389 -17.950 1.00 94.75 115 GLY A C 1
ATOM 897 O O . GLY A 1 115 ? 3.828 -3.540 -18.275 1.00 94.75 115 GLY A O 1
ATOM 898 N N . ASN A 1 116 ? 5.034 -1.684 -18.594 1.00 97.06 116 ASN A N 1
ATOM 899 C CA . ASN A 1 116 ? 5.763 -2.191 -19.768 1.00 97.06 116 ASN A CA 1
ATOM 900 C C . ASN A 1 116 ? 7.132 -2.832 -19.454 1.00 97.06 116 ASN A C 1
ATOM 902 O O . ASN A 1 116 ? 7.938 -3.054 -20.357 1.00 97.06 116 ASN A O 1
ATOM 906 N N . ALA A 1 117 ? 7.417 -3.123 -18.180 1.00 97.69 117 ALA A N 1
ATOM 907 C CA . ALA A 1 117 ? 8.726 -3.617 -17.751 1.00 97.69 117 ALA A CA 1
ATOM 908 C C . ALA A 1 117 ? 9.128 -4.916 -18.469 1.00 97.69 117 ALA A C 1
ATOM 910 O O . ALA A 1 117 ? 10.254 -5.017 -18.943 1.00 97.69 117 ALA A O 1
ATOM 911 N N . ALA A 1 118 ? 8.203 -5.873 -18.610 1.00 98.12 118 ALA A N 1
ATOM 912 C CA . ALA A 1 118 ? 8.477 -7.149 -19.273 1.00 98.12 118 ALA A CA 1
ATOM 913 C C . ALA A 1 118 ? 8.911 -6.961 -20.736 1.00 98.12 118 ALA A C 1
ATOM 915 O O . ALA A 1 118 ? 9.933 -7.501 -21.144 1.00 98.12 118 ALA A O 1
ATOM 916 N N . GLU A 1 119 ? 8.187 -6.137 -21.500 1.00 98.31 119 GLU A N 1
ATOM 917 C CA . GLU A 1 119 ? 8.523 -5.833 -22.896 1.00 98.31 119 GLU A CA 1
ATOM 918 C C . GLU A 1 119 ? 9.909 -5.184 -23.013 1.00 98.31 119 GLU A C 1
ATOM 920 O O . GLU A 1 119 ? 10.707 -5.556 -23.872 1.00 98.31 119 GLU A O 1
ATOM 925 N N . ARG A 1 120 ? 10.225 -4.237 -22.121 1.00 97.94 120 ARG A N 1
ATOM 926 C CA . ARG A 1 120 ? 11.532 -3.564 -22.102 1.00 97.94 120 ARG A CA 1
ATOM 927 C C . ARG A 1 120 ? 12.665 -4.526 -21.764 1.00 97.94 120 ARG A C 1
ATOM 929 O O . ARG A 1 120 ? 13.707 -4.466 -22.404 1.00 97.94 120 ARG A O 1
ATOM 936 N N . ILE A 1 121 ? 12.459 -5.402 -20.782 1.00 98.31 121 ILE A N 1
ATOM 937 C CA . ILE A 1 121 ? 13.450 -6.405 -20.381 1.00 98.31 121 ILE A CA 1
ATOM 938 C C . ILE A 1 121 ? 13.727 -7.363 -21.541 1.00 98.31 121 ILE A C 1
ATOM 940 O O . ILE A 1 121 ? 14.889 -7.580 -21.864 1.00 98.31 121 ILE A O 1
ATOM 944 N N . VAL A 1 122 ? 12.687 -7.881 -22.203 1.00 98.00 122 VAL A N 1
ATOM 945 C CA . VAL A 1 122 ? 12.849 -8.774 -23.364 1.00 98.00 122 VAL A CA 1
ATOM 946 C C . VAL A 1 122 ? 13.645 -8.088 -24.474 1.00 98.00 122 VAL A C 1
ATOM 948 O O . VAL A 1 122 ? 14.635 -8.650 -24.928 1.00 98.00 122 VAL A O 1
ATOM 951 N N . LYS A 1 123 ? 13.296 -6.846 -24.835 1.00 97.88 123 LYS A N 1
ATOM 952 C CA . LYS A 1 123 ? 14.027 -6.074 -25.856 1.00 97.88 123 LYS A CA 1
ATOM 953 C C . LYS A 1 123 ? 15.509 -5.891 -25.522 1.00 97.88 123 LYS A C 1
ATOM 955 O O . LYS A 1 123 ? 16.355 -6.005 -26.405 1.00 97.88 123 LYS A O 1
ATOM 960 N N . ILE A 1 124 ? 15.828 -5.611 -24.256 1.00 97.62 124 ILE A N 1
ATOM 961 C CA . ILE A 1 124 ? 17.219 -5.487 -23.801 1.00 97.62 124 ILE A CA 1
ATOM 962 C C . ILE A 1 124 ? 17.937 -6.829 -23.964 1.00 97.62 124 ILE A C 1
ATOM 964 O O . ILE A 1 124 ? 18.997 -6.877 -24.579 1.00 97.62 124 ILE A O 1
ATOM 968 N N . LEU A 1 125 ? 17.344 -7.928 -23.494 1.00 97.50 125 LEU A N 1
ATOM 969 C CA . LEU A 1 125 ? 17.950 -9.257 -23.609 1.00 97.50 125 LEU A CA 1
ATOM 970 C C . LEU A 1 125 ? 18.192 -9.664 -25.069 1.00 97.50 125 LEU A C 1
ATOM 972 O O . LEU A 1 125 ? 19.264 -10.170 -25.384 1.00 97.50 125 LEU A O 1
ATO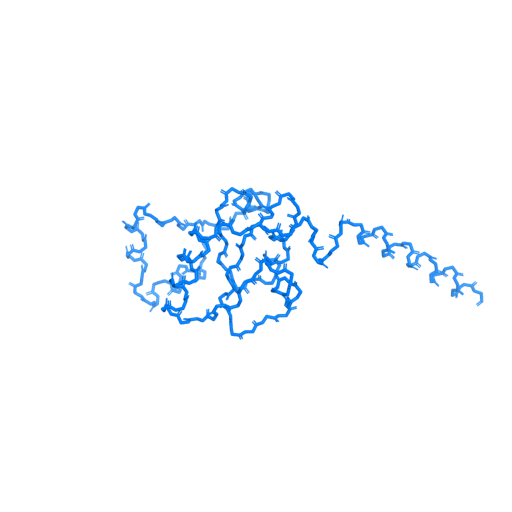M 976 N N . GLU A 1 126 ? 17.240 -9.405 -25.966 1.00 96.94 126 GLU A N 1
ATOM 977 C CA . GLU A 1 126 ? 17.398 -9.663 -27.403 1.00 96.94 126 GLU A CA 1
ATOM 978 C C . GLU A 1 126 ? 18.569 -8.870 -28.000 1.00 96.94 126 GLU A C 1
ATOM 980 O O . GLU A 1 126 ? 19.369 -9.426 -28.760 1.00 96.94 126 GLU A O 1
ATOM 985 N N . SER A 1 127 ? 18.713 -7.593 -27.625 1.00 95.25 127 SER A N 1
ATOM 986 C CA . SER A 1 127 ? 19.837 -6.769 -28.085 1.00 95.25 127 SER A CA 1
ATOM 987 C C . SER A 1 127 ? 21.191 -7.269 -27.575 1.00 95.25 127 SER A C 1
ATOM 989 O O . SER A 1 127 ? 22.131 -7.361 -28.361 1.00 95.25 127 SER A O 1
ATOM 991 N N . GLU A 1 128 ? 21.282 -7.670 -26.305 1.00 94.81 128 GLU A N 1
ATOM 992 C CA . GLU A 1 128 ? 22.529 -8.142 -25.684 1.00 94.81 128 GLU A CA 1
ATOM 993 C C . GLU A 1 128 ? 22.968 -9.504 -26.239 1.00 94.81 128 GLU A C 1
ATOM 995 O O . GLU A 1 128 ? 24.149 -9.721 -26.516 1.00 94.81 128 GLU A O 1
ATOM 1000 N N . ILE A 1 129 ? 22.017 -10.418 -26.467 1.00 94.12 129 ILE A N 1
ATOM 1001 C CA . ILE A 1 129 ? 22.292 -11.724 -27.084 1.00 94.12 129 ILE A CA 1
ATOM 1002 C C . ILE A 1 129 ? 22.792 -11.541 -28.522 1.00 94.12 129 ILE A C 1
ATOM 1004 O O . ILE A 1 129 ? 23.757 -12.190 -28.928 1.00 94.12 129 ILE A O 1
ATOM 1008 N N . THR A 1 130 ? 22.174 -10.635 -29.284 1.00 86.44 130 THR A N 1
ATOM 1009 C CA . THR A 1 130 ? 22.581 -10.362 -30.671 1.00 86.44 130 THR A CA 1
ATOM 1010 C C . THR A 1 130 ? 23.961 -9.700 -30.732 1.00 86.44 130 THR A C 1
ATOM 1012 O O . THR A 1 130 ? 24.772 -10.063 -31.581 1.00 86.44 130 THR A O 1
ATOM 1015 N N . ALA A 1 131 ? 24.260 -8.778 -29.810 1.00 75.06 131 ALA A N 1
ATOM 1016 C CA . ALA A 1 131 ? 25.557 -8.107 -29.720 1.00 75.06 131 ALA A CA 1
ATOM 1017 C C . ALA A 1 131 ? 26.696 -9.033 -29.254 1.00 75.06 131 ALA A C 1
ATOM 1019 O O . ALA A 1 131 ? 27.835 -8.845 -29.665 1.00 75.06 131 ALA A O 1
ATOM 1020 N N . SER A 1 132 ? 26.390 -10.046 -28.436 1.00 69.12 132 SER A N 1
ATOM 1021 C CA . SER A 1 132 ? 27.366 -11.021 -27.919 1.00 69.12 132 SER A CA 1
ATOM 1022 C C . SER A 1 132 ? 27.634 -12.203 -28.865 1.00 69.12 132 SER A C 1
ATOM 1024 O O . SER A 1 132 ? 28.431 -13.078 -28.535 1.00 69.12 132 SER A O 1
ATOM 1026 N N . SER A 1 133 ? 26.952 -12.267 -30.015 1.00 61.47 133 SER A N 1
ATOM 1027 C CA . SER A 1 133 ? 27.067 -13.359 -30.999 1.00 61.47 133 SER A CA 1
ATOM 1028 C C . SER A 1 133 ? 28.041 -13.055 -32.156 1.00 61.47 133 SER A C 1
ATOM 1030 O O . SER A 1 133 ? 27.969 -13.714 -33.194 1.00 61.47 133 SER A O 1
ATOM 1032 N N . PHE A 1 134 ? 28.946 -12.083 -31.980 1.00 51.97 134 PHE A N 1
ATOM 1033 C CA . PHE A 1 134 ? 30.029 -11.730 -32.908 1.00 51.97 134 PHE A CA 1
ATOM 1034 C C . PHE A 1 134 ? 31.385 -11.705 -32.202 1.00 51.97 134 PHE A C 1
ATOM 1036 O O . PHE A 1 134 ? 31.452 -11.163 -31.076 1.00 51.97 134 PHE A O 1
#

Foldseek 3Di:
DVVVCVVCVVVVNNVVQVPDPPHDDDDDDDPVVVLVVLQPDAEEEDQDPVSLQSCLAQSRPHAYEHQAPDDPPVQSVVQRSYDDQYNDPVSVVVVVVCCVVCVDDHDNDRPVDDPCVVVVVVVVVVVVVVVVPD

Sequence (134 aa):
MPRTEKRLKQNGFYSKVKKSENLQILASVGYLDFLTLMRKCEIILTDSGGVQEAATAPPIRKPVLVLRLSTERSEAVEAGFAKLVGVNRKDILKAIKETLENREKLPESSPYGNGNAAERIVKILESEITASSF

Mean predicted aligned error: 4.24 Å